Protein AF-A0A5J4SJ81-F1 (afdb_monomer_lite)

Radius of gyration: 16.08 Å; chains: 1; bounding box: 30×43×36 Å

Secondary structure (DSSP, 8-state):
-------HHHHS-TTGGGS---HHHHHHHHHHHHHHHHH--TTS-HHHHHHHHHHHHHHHH-

Sequence (62 aa):
MSSNKKSAKQALNPAFLKQKPERKEIELFKKEFITLFNRINLKESEEFHKNLIKDFLNSIYY

pLDDT: mean 90.35, std 10.72, range [41.72, 97.94]

Structure (mmCIF, N/CA/C/O backbone):
data_AF-A0A5J4SJ81-F1
#
_entry.id   AF-A0A5J4SJ81-F1
#
loop_
_atom_site.group_PDB
_atom_site.id
_atom_site.type_symbol
_atom_site.label_atom_id
_atom_site.label_alt_id
_atom_site.label_comp_id
_atom_site.label_asym_id
_atom_site.label_entity_id
_atom_site.label_seq_id
_atom_site.pdbx_PDB_ins_code
_atom_site.Cartn_x
_atom_site.Cartn_y
_atom_site.Cartn_z
_atom_site.occupancy
_atom_site.B_iso_or_equiv
_atom_site.auth_seq_id
_atom_site.auth_comp_id
_atom_site.auth_asym_id
_atom_site.auth_atom_id
_atom_site.pdbx_PDB_model_num
ATOM 1 N N . MET A 1 1 ? 4.063 -31.170 11.736 1.00 41.72 1 MET A N 1
ATOM 2 C CA . MET A 1 1 ? 4.488 -29.755 11.650 1.00 41.72 1 MET A CA 1
ATOM 3 C C . MET A 1 1 ? 3.252 -28.875 11.777 1.00 41.72 1 MET A C 1
ATOM 5 O O . MET A 1 1 ? 2.329 -29.056 10.998 1.00 41.72 1 MET A O 1
ATOM 9 N N . SER A 1 2 ? 3.182 -28.010 12.792 1.00 50.97 2 SER A N 1
ATOM 10 C CA . SER A 1 2 ? 2.015 -27.148 13.046 1.00 50.97 2 SER A CA 1
ATOM 11 C C . SER A 1 2 ? 2.013 -25.955 12.083 1.00 50.97 2 SER A C 1
ATOM 13 O O . SER A 1 2 ? 2.948 -25.155 12.081 1.00 50.97 2 SER A O 1
ATOM 15 N N . SER A 1 3 ? 0.989 -25.848 11.234 1.00 63.34 3 SER A N 1
ATOM 16 C CA . SER A 1 3 ? 0.791 -24.705 10.342 1.00 63.34 3 SER A CA 1
ATOM 17 C C . SER A 1 3 ? 0.376 -23.484 11.163 1.00 63.34 3 SER A C 1
ATOM 19 O O . SER A 1 3 ? -0.741 -23.419 11.670 1.00 63.34 3 SER A O 1
ATOM 21 N N . ASN A 1 4 ? 1.266 -22.498 11.275 1.00 71.25 4 ASN A N 1
ATOM 22 C CA . ASN A 1 4 ? 1.022 -21.227 11.963 1.00 71.25 4 ASN A CA 1
ATOM 23 C C . ASN A 1 4 ? 0.074 -20.332 11.131 1.00 71.25 4 ASN A C 1
ATOM 25 O O . ASN A 1 4 ? 0.470 -19.324 10.547 1.00 71.25 4 ASN A O 1
ATOM 29 N N . LYS A 1 5 ? -1.188 -20.752 10.996 1.00 79.75 5 LYS A N 1
ATOM 30 C CA . LYS A 1 5 ? -2.190 -20.104 10.146 1.00 79.75 5 LYS A CA 1
ATOM 31 C C . LYS A 1 5 ? -2.862 -18.973 10.928 1.00 79.75 5 LYS A C 1
ATOM 33 O O . LYS A 1 5 ? -3.809 -19.198 11.675 1.00 79.75 5 LYS A O 1
ATOM 38 N N . LYS A 1 6 ? -2.351 -17.750 10.779 1.00 82.44 6 LYS A N 1
ATOM 39 C CA . LYS A 1 6 ? -2.974 -16.547 11.349 1.00 82.44 6 LYS A CA 1
ATOM 40 C C . LYS A 1 6 ? -4.140 -16.106 10.467 1.00 82.44 6 LYS A C 1
ATOM 42 O O . LYS A 1 6 ? -3.993 -15.994 9.252 1.00 82.44 6 LYS A O 1
ATOM 47 N N . SER A 1 7 ? -5.295 -15.837 11.072 1.00 86.25 7 SER A N 1
ATOM 48 C CA . SER A 1 7 ? -6.375 -15.115 10.389 1.00 86.25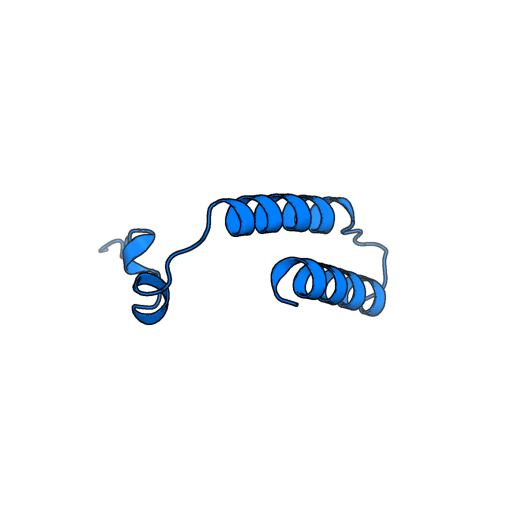 7 SER A CA 1
ATOM 49 C C . SER A 1 7 ? -5.945 -13.676 10.082 1.00 86.25 7 SER A C 1
ATOM 51 O O . SER A 1 7 ? -5.065 -13.132 10.752 1.00 86.25 7 SER A O 1
ATOM 53 N N . ALA A 1 8 ? -6.598 -13.025 9.114 1.00 82.75 8 ALA A N 1
ATOM 54 C CA . ALA A 1 8 ? -6.299 -11.636 8.751 1.00 82.75 8 ALA A CA 1
ATOM 55 C C . ALA A 1 8 ? -6.312 -10.695 9.972 1.00 82.75 8 ALA A C 1
ATOM 57 O O . ALA A 1 8 ? -5.426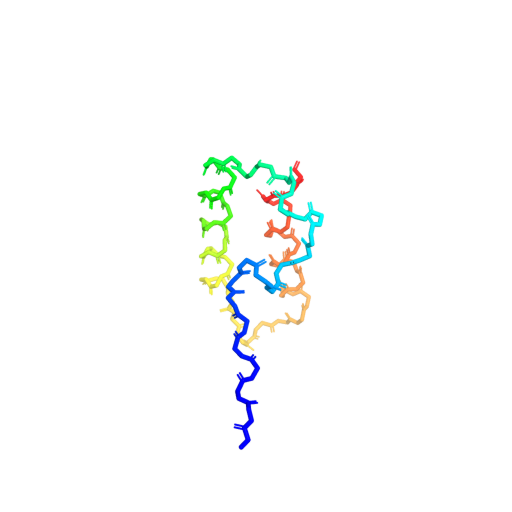 -9.861 10.129 1.00 82.75 8 ALA A O 1
ATOM 58 N N . LYS A 1 9 ? -7.253 -10.897 10.903 1.00 84.38 9 LYS A N 1
ATOM 59 C CA . LYS A 1 9 ? -7.349 -10.110 12.141 1.00 84.38 9 LYS A CA 1
ATOM 60 C C . LYS A 1 9 ? -6.184 -10.360 13.106 1.00 84.38 9 LYS A C 1
ATOM 62 O O . LYS A 1 9 ? -5.749 -9.434 13.776 1.00 84.38 9 LYS A O 1
ATOM 67 N N . GLN A 1 10 ? -5.676 -11.592 13.172 1.00 87.88 10 GLN A N 1
ATOM 68 C CA . GLN A 1 10 ? -4.539 -11.971 14.025 1.00 87.88 10 GLN A CA 1
ATOM 69 C C . GLN A 1 10 ? -3.181 -11.547 13.447 1.00 87.88 10 GLN A C 1
ATOM 71 O O . GLN A 1 10 ? -2.192 -11.510 14.175 1.00 87.88 10 GLN A O 1
ATOM 76 N N . ALA A 1 11 ? -3.112 -11.282 12.141 1.00 88.19 11 ALA A N 1
ATOM 77 C CA . ALA A 1 11 ? -1.906 -10.793 11.481 1.00 88.19 11 ALA A CA 1
ATOM 78 C C . ALA A 1 11 ? -1.725 -9.269 11.617 1.00 88.19 11 ALA A C 1
ATOM 80 O O . ALA A 1 11 ? -0.611 -8.775 11.463 1.00 88.19 11 ALA A O 1
ATOM 81 N N . LEU A 1 12 ? -2.799 -8.529 11.916 1.00 86.50 12 LEU A N 1
ATOM 82 C CA . LEU A 1 12 ? -2.761 -7.079 12.093 1.00 86.50 12 LEU A CA 1
ATOM 83 C C . LEU A 1 12 ? -2.177 -6.688 13.455 1.00 86.50 12 LEU A C 1
ATOM 85 O O . LEU A 1 12 ? -2.467 -7.309 14.478 1.00 86.50 12 LEU A O 1
ATOM 89 N N . ASN A 1 13 ? -1.399 -5.603 13.479 1.00 90.44 13 ASN A N 1
ATOM 90 C CA . ASN A 1 13 ? -0.995 -4.967 14.732 1.00 90.44 13 ASN A CA 1
ATOM 91 C C . ASN A 1 13 ? -2.261 -4.509 15.495 1.00 90.44 13 ASN A C 1
ATOM 93 O O . ASN A 1 13 ? -3.122 -3.863 14.887 1.00 90.44 13 ASN A O 1
ATOM 97 N N . PRO A 1 14 ? -2.381 -4.792 16.809 1.00 89.38 14 PRO A N 1
ATOM 98 C CA . PRO A 1 14 ? -3.527 -4.377 17.618 1.00 89.38 14 PRO A CA 1
ATOM 99 C C . PRO A 1 14 ? -3.882 -2.886 17.533 1.00 89.38 14 PRO A C 1
ATOM 101 O O . PRO A 1 14 ? -5.049 -2.539 17.702 1.00 89.38 14 PRO A O 1
ATOM 104 N N . ALA A 1 15 ? -2.916 -2.005 17.252 1.00 89.56 15 ALA A N 1
ATOM 105 C CA . ALA A 1 15 ? -3.168 -0.579 17.041 1.00 89.56 15 ALA A CA 1
ATOM 106 C C . ALA A 1 15 ? -4.136 -0.322 15.869 1.00 89.56 15 ALA A C 1
ATOM 108 O O . ALA A 1 15 ? -5.047 0.494 15.998 1.00 89.56 15 ALA A O 1
ATOM 109 N N . PHE A 1 16 ? -4.020 -1.079 14.773 1.00 84.94 16 PHE A N 1
ATOM 110 C CA . PHE A 1 16 ? -4.883 -0.927 13.596 1.00 84.94 16 PHE A CA 1
ATOM 111 C C . PHE A 1 16 ? -6.298 -1.467 13.810 1.00 84.94 16 PHE A C 1
ATOM 113 O O . PHE A 1 16 ? -7.218 -1.052 13.116 1.00 84.94 16 PHE A O 1
ATOM 120 N N . LEU A 1 17 ? -6.511 -2.345 14.796 1.00 86.50 17 LEU A N 1
ATOM 121 C CA . LEU A 1 17 ? -7.858 -2.811 15.151 1.00 86.50 17 LEU A CA 1
ATOM 122 C C . LEU A 1 17 ? -8.699 -1.716 15.825 1.00 86.50 17 LEU A C 1
ATOM 124 O O . LEU A 1 17 ? -9.920 -1.840 15.880 1.00 86.50 17 LEU A O 1
ATOM 128 N N . LYS A 1 18 ? -8.049 -0.674 16.362 1.00 87.12 18 LYS A N 1
ATOM 129 C CA . LYS A 1 18 ? -8.706 0.464 17.021 1.00 87.12 18 LYS A CA 1
ATOM 130 C C . LYS A 1 18 ? -9.066 1.584 16.045 1.00 87.12 18 LYS A C 1
ATOM 132 O O . LYS A 1 18 ? -9.879 2.437 16.386 1.00 87.12 18 LYS A O 1
ATOM 137 N N . GLN A 1 19 ? -8.471 1.592 14.855 1.00 85.56 19 GLN A N 1
ATOM 138 C CA . GLN A 1 19 ? -8.780 2.569 13.822 1.00 85.56 19 GLN A CA 1
ATOM 139 C C . GLN A 1 19 ? -10.011 2.099 13.049 1.00 85.56 19 GLN A C 1
ATOM 141 O O . GLN A 1 19 ? -10.060 0.964 12.577 1.00 85.56 19 GLN A O 1
ATOM 146 N N . LYS A 1 20 ? -11.025 2.959 12.935 1.00 85.25 20 LYS A N 1
ATOM 147 C CA . LYS A 1 20 ? -12.213 2.674 12.129 1.00 85.25 20 LYS A CA 1
ATOM 148 C C . LYS A 1 20 ? -11.932 3.118 10.689 1.00 85.25 20 LYS A C 1
ATOM 150 O O . LYS A 1 20 ? -11.883 4.323 10.472 1.00 85.25 20 LYS A O 1
ATOM 155 N N . PRO A 1 21 ? -11.761 2.199 9.723 1.00 84.00 21 PRO A N 1
ATOM 156 C CA . PRO A 1 21 ? -11.606 2.594 8.331 1.00 84.00 21 PRO A CA 1
ATOM 157 C C . PRO A 1 21 ? -12.948 3.084 7.781 1.00 84.00 21 PRO A C 1
ATOM 159 O O . PRO A 1 21 ? -13.981 2.424 7.954 1.00 84.00 21 PRO A O 1
ATOM 162 N N . GLU A 1 22 ? -12.948 4.224 7.100 1.00 92.00 22 GLU A N 1
ATOM 163 C CA . GLU A 1 22 ? -14.134 4.700 6.404 1.00 92.00 22 GLU A CA 1
ATOM 164 C C . GLU A 1 22 ? -14.299 3.986 5.062 1.00 92.00 22 GLU A C 1
ATOM 166 O O . GLU A 1 22 ? -13.337 3.674 4.358 1.00 92.00 22 GLU A O 1
ATOM 171 N N . ARG A 1 23 ? -15.553 3.750 4.648 1.00 92.25 23 ARG A N 1
ATOM 172 C CA . ARG A 1 23 ? -15.812 3.098 3.356 1.00 92.25 23 ARG A CA 1
ATOM 173 C C . ARG A 1 23 ? -15.206 3.890 2.194 1.00 92.25 23 ARG A C 1
ATOM 175 O O . ARG A 1 23 ? -14.680 3.283 1.268 1.00 92.25 23 ARG A O 1
ATOM 182 N N . LYS A 1 24 ? -15.249 5.222 2.274 1.00 93.81 24 LYS A N 1
ATOM 183 C CA . LYS A 1 24 ? -14.634 6.140 1.308 1.00 93.81 24 LYS A CA 1
ATOM 184 C C . LYS A 1 24 ? -13.133 5.887 1.162 1.00 93.81 24 LYS A C 1
ATOM 186 O O . LYS A 1 24 ? -12.655 5.778 0.040 1.00 93.81 24 LYS A O 1
ATOM 191 N N . GLU A 1 25 ? -12.415 5.771 2.275 1.00 92.56 25 GLU A N 1
ATOM 192 C CA . GLU A 1 25 ? -10.965 5.545 2.286 1.00 92.56 25 GLU A CA 1
ATOM 193 C C . GLU A 1 25 ? -10.613 4.191 1.665 1.00 92.56 25 GLU A C 1
ATOM 195 O O . GLU A 1 25 ? -9.684 4.094 0.870 1.00 92.56 25 GLU A O 1
ATOM 200 N N . ILE A 1 26 ? -11.405 3.151 1.955 1.00 92.81 26 ILE A N 1
ATOM 201 C CA . ILE A 1 26 ? -11.219 1.821 1.361 1.00 92.81 26 ILE A CA 1
ATOM 202 C C . ILE A 1 26 ? -11.401 1.864 -0.162 1.00 92.81 26 ILE A C 1
ATOM 204 O O . ILE A 1 26 ? -10.621 1.253 -0.893 1.00 92.81 26 ILE A O 1
ATOM 208 N N . GLU A 1 27 ? -12.434 2.548 -0.658 1.00 96.12 27 GLU A N 1
ATOM 209 C CA . GLU A 1 27 ? -12.676 2.645 -2.102 1.00 96.12 27 GLU A CA 1
ATOM 210 C C . GLU A 1 27 ? -11.628 3.520 -2.806 1.00 96.12 27 GLU A C 1
ATOM 212 O O . GLU A 1 27 ? -11.169 3.158 -3.890 1.00 96.12 27 GLU A O 1
ATOM 217 N N . LEU A 1 28 ? -11.180 4.608 -2.170 1.00 95.88 28 LEU A N 1
ATOM 218 C CA . LEU A 1 28 ? -10.072 5.427 -2.663 1.00 95.88 28 LEU A CA 1
ATOM 219 C C . LEU A 1 28 ? -8.782 4.606 -2.759 1.00 95.88 28 LEU A C 1
ATOM 221 O O . LEU A 1 28 ? -8.170 4.561 -3.823 1.00 95.88 28 LEU A O 1
ATOM 225 N N . PHE A 1 29 ? -8.420 3.884 -1.694 1.00 95.81 29 PHE A N 1
ATOM 226 C CA . PHE A 1 29 ? -7.250 3.011 -1.687 1.00 95.81 29 PHE A CA 1
ATOM 227 C C . PHE A 1 29 ? -7.294 2.004 -2.839 1.00 95.81 29 PHE A C 1
ATOM 229 O O . PHE A 1 29 ? -6.328 1.884 -3.585 1.00 95.81 29 PHE A O 1
ATOM 236 N N . LYS A 1 30 ? -8.423 1.305 -3.030 1.00 96.56 30 LYS A N 1
ATOM 237 C CA . LYS A 1 30 ? -8.579 0.336 -4.129 1.00 96.56 30 LYS A CA 1
ATOM 238 C C . LYS A 1 30 ? -8.386 0.983 -5.495 1.00 96.56 30 LYS A C 1
ATOM 240 O O . LYS A 1 30 ? -7.675 0.426 -6.328 1.00 96.56 30 LYS A O 1
ATOM 245 N N . LYS A 1 31 ? -9.026 2.133 -5.721 1.00 97.88 31 LYS A N 1
ATOM 246 C CA . LYS A 1 31 ? -8.940 2.874 -6.981 1.00 97.88 31 LYS A CA 1
ATOM 247 C C . LYS A 1 31 ? -7.492 3.242 -7.292 1.00 97.88 31 LYS A C 1
ATOM 249 O O . LYS A 1 31 ? -7.000 2.902 -8.363 1.00 97.88 31 LYS A O 1
ATOM 254 N N . GLU A 1 32 ? -6.806 3.883 -6.350 1.00 97.94 32 GLU A N 1
ATOM 255 C CA . GLU A 1 32 ? -5.430 4.341 -6.557 1.00 97.94 32 GLU A CA 1
ATOM 256 C C . GLU A 1 32 ? -4.438 3.178 -6.647 1.00 97.94 32 GLU A C 1
ATOM 258 O O . GLU A 1 32 ? -3.481 3.234 -7.415 1.00 97.94 32 GLU A O 1
ATOM 263 N N . PHE A 1 33 ? -4.701 2.072 -5.948 1.00 97.50 33 PHE A N 1
ATOM 26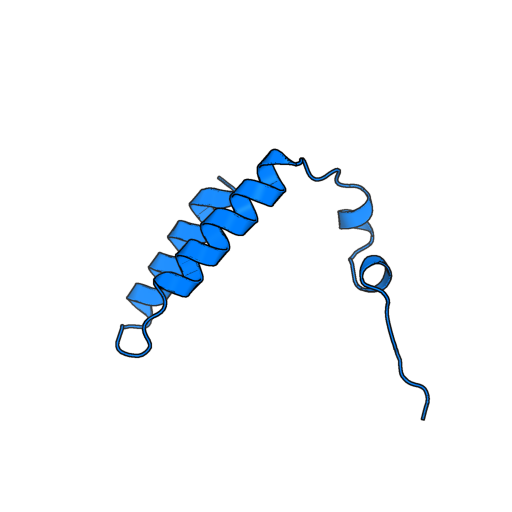4 C CA . PHE A 1 33 ? -3.877 0.871 -6.038 1.00 97.50 33 PHE A CA 1
ATOM 265 C C . PHE A 1 33 ? -3.988 0.220 -7.420 1.00 97.50 33 PHE A C 1
ATOM 267 O O . PHE A 1 33 ? -2.974 -0.109 -8.027 1.00 97.50 33 PHE A O 1
ATOM 274 N N . ILE A 1 34 ? -5.199 0.098 -7.974 1.00 97.88 34 ILE A N 1
ATOM 275 C CA . ILE A 1 34 ? -5.392 -0.384 -9.352 1.00 97.88 34 ILE A CA 1
ATOM 276 C C . ILE A 1 34 ? -4.673 0.538 -10.349 1.00 97.88 34 ILE A C 1
ATOM 278 O O . ILE A 1 34 ? -3.979 0.053 -11.243 1.00 97.88 34 ILE A O 1
ATOM 282 N N . THR A 1 35 ? -4.783 1.860 -10.174 1.00 97.44 35 THR A N 1
ATOM 283 C CA . THR A 1 35 ? -4.070 2.842 -11.005 1.00 97.44 35 THR A CA 1
ATOM 284 C C . THR A 1 35 ? -2.556 2.651 -10.944 1.00 97.44 35 THR A C 1
ATOM 286 O O . THR A 1 35 ? -1.908 2.660 -11.990 1.00 97.44 35 THR A O 1
ATOM 289 N N . LEU A 1 36 ? -1.988 2.438 -9.752 1.00 97.38 36 LEU A N 1
ATOM 290 C CA . LEU A 1 36 ? -0.564 2.154 -9.579 1.00 97.38 36 LEU A CA 1
ATOM 291 C C . LEU A 1 36 ? -0.147 0.935 -10.410 1.00 97.38 36 LEU A C 1
ATOM 293 O O . LEU A 1 36 ? 0.769 1.049 -11.221 1.00 97.38 36 LEU A O 1
ATOM 297 N N . PHE A 1 37 ? -0.845 -0.199 -10.276 1.00 96.44 37 PHE A N 1
ATOM 298 C CA . PHE A 1 37 ? -0.517 -1.421 -11.023 1.00 96.44 37 PHE A CA 1
ATOM 299 C C . PHE A 1 37 ? -0.632 -1.252 -12.535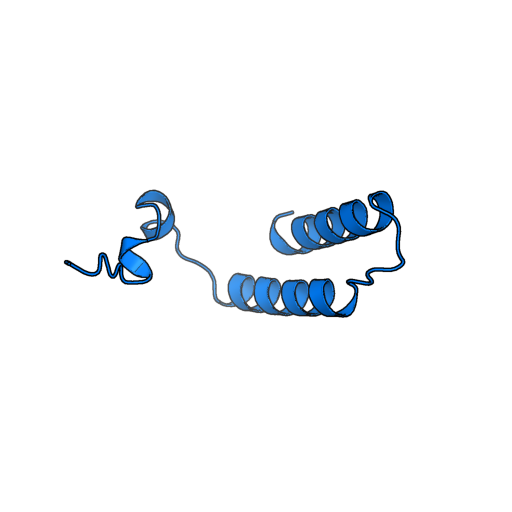 1.00 96.44 37 PHE A C 1
ATOM 301 O O . PHE A 1 37 ? 0.221 -1.750 -13.265 1.00 96.44 37 PHE A O 1
ATOM 308 N N . ASN A 1 38 ? -1.630 -0.506 -13.007 1.00 97.44 38 ASN A N 1
ATOM 309 C CA . ASN A 1 38 ? -1.786 -0.216 -14.431 1.00 97.44 38 ASN A CA 1
ATOM 310 C C . ASN A 1 38 ? -0.644 0.646 -14.996 1.00 97.44 38 ASN A C 1
ATOM 312 O O . ASN A 1 38 ? -0.400 0.616 -16.199 1.00 97.44 38 ASN A O 1
ATOM 316 N N . ARG A 1 39 ? 0.046 1.422 -14.149 1.00 96.88 39 ARG A N 1
ATOM 317 C CA . ARG A 1 39 ? 1.165 2.292 -14.545 1.00 96.88 39 ARG A CA 1
ATOM 318 C C . ARG A 1 39 ? 2.537 1.627 -14.399 1.00 96.88 39 ARG A C 1
ATOM 320 O O . ARG A 1 39 ? 3.512 2.172 -14.914 1.00 96.88 39 ARG A O 1
ATOM 327 N N . ILE A 1 40 ? 2.647 0.482 -13.715 1.00 95.62 40 ILE A N 1
ATOM 328 C CA . ILE A 1 40 ? 3.927 -0.225 -13.564 1.00 95.62 40 ILE A CA 1
ATOM 329 C C . ILE A 1 40 ? 4.412 -0.707 -14.934 1.00 95.62 40 ILE A C 1
ATOM 331 O O . ILE A 1 40 ? 3.728 -1.443 -15.642 1.00 95.62 40 ILE A O 1
ATOM 335 N N . ASN A 1 41 ? 5.642 -0.331 -15.277 1.00 94.88 41 ASN A N 1
ATOM 336 C CA . ASN A 1 41 ? 6.311 -0.741 -16.503 1.00 94.88 41 ASN A CA 1
ATOM 337 C C . ASN A 1 41 ? 7.766 -1.111 -16.195 1.00 94.88 41 ASN A C 1
ATOM 339 O O . ASN A 1 41 ? 8.530 -0.277 -15.717 1.00 94.88 41 ASN A O 1
ATOM 343 N N . LEU A 1 42 ? 8.158 -2.352 -16.492 1.00 93.88 42 LEU A N 1
ATOM 344 C CA . LEU A 1 42 ? 9.492 -2.889 -16.188 1.00 93.88 42 LEU A CA 1
ATOM 345 C C . LEU A 1 42 ? 10.628 -2.249 -17.000 1.00 93.88 42 LEU A C 1
ATOM 347 O O . LEU A 1 42 ? 11.790 -2.433 -16.658 1.00 93.88 42 LEU A O 1
ATOM 351 N N . LYS A 1 43 ? 10.309 -1.535 -18.085 1.00 97.38 43 LYS A N 1
ATOM 352 C CA . LYS A 1 43 ? 11.301 -0.846 -18.925 1.00 97.38 43 LYS A CA 1
ATOM 353 C C . LYS A 1 43 ? 11.651 0.557 -18.423 1.00 97.38 43 LYS A C 1
ATOM 355 O O . LYS A 1 43 ? 12.564 1.172 -18.963 1.00 97.38 43 LYS A O 1
ATOM 360 N N . GLU A 1 44 ? 10.907 1.066 -17.448 1.00 97.50 44 GLU A N 1
ATOM 361 C CA . GLU A 1 44 ? 11.105 2.406 -16.900 1.00 97.50 44 GLU A CA 1
ATOM 362 C C . GLU A 1 44 ? 12.212 2.440 -15.843 1.00 97.50 44 GLU A C 1
ATOM 364 O O . GLU A 1 44 ? 12.639 1.409 -15.319 1.00 97.50 44 GLU A O 1
ATOM 369 N N . SER A 1 45 ? 12.675 3.648 -15.528 1.00 97.75 45 SER A N 1
ATOM 370 C CA . SER A 1 45 ? 13.729 3.868 -14.538 1.00 97.75 45 SER A CA 1
ATOM 371 C C . SER A 1 45 ? 13.240 3.689 -13.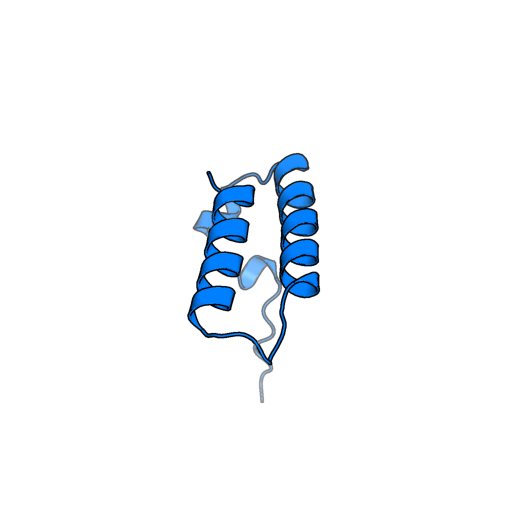097 1.00 97.75 45 SER A C 1
ATOM 373 O O . SER A 1 45 ? 12.058 3.841 -12.788 1.00 97.75 45 SER A O 1
ATOM 375 N N . GLU A 1 46 ? 14.183 3.462 -12.180 1.00 97.44 46 GLU A N 1
ATOM 376 C CA . GLU A 1 46 ? 13.906 3.455 -10.738 1.00 97.44 46 GLU A CA 1
ATOM 377 C C . GLU A 1 46 ? 13.225 4.758 -10.283 1.00 97.44 46 GLU A C 1
ATOM 379 O O . GLU A 1 46 ? 12.291 4.732 -9.483 1.00 97.44 46 GLU A O 1
ATOM 384 N N . GLU A 1 47 ? 13.657 5.902 -10.821 1.00 97.31 47 GLU A N 1
ATOM 385 C CA . GLU A 1 47 ? 13.089 7.211 -10.490 1.00 97.31 47 GLU A CA 1
ATOM 386 C C . GLU A 1 47 ? 11.630 7.331 -10.946 1.00 97.31 47 GLU A C 1
ATOM 388 O O . GLU A 1 47 ? 10.787 7.865 -10.225 1.00 97.31 47 GLU A O 1
ATOM 393 N N . PHE A 1 48 ? 11.287 6.778 -12.110 1.00 97.88 48 PHE A N 1
ATOM 394 C CA . PHE A 1 48 ? 9.896 6.706 -12.545 1.00 97.88 48 PHE A CA 1
ATOM 395 C C . PHE A 1 48 ? 9.045 5.905 -11.548 1.00 97.88 48 PHE A C 1
ATOM 397 O O . PHE A 1 48 ? 7.987 6.373 -11.123 1.00 97.88 48 PHE A O 1
ATOM 404 N N . HIS A 1 49 ? 9.518 4.736 -11.102 1.00 97.19 49 HIS A N 1
ATOM 405 C CA . HIS A 1 49 ? 8.785 3.927 -10.120 1.00 97.19 49 HIS A CA 1
ATOM 406 C C . HIS A 1 49 ? 8.691 4.606 -8.749 1.00 97.19 49 HIS A C 1
ATOM 408 O O . HIS A 1 49 ? 7.640 4.526 -8.115 1.00 97.19 49 HIS A O 1
ATOM 414 N N . LYS A 1 50 ? 9.724 5.334 -8.303 1.00 97.06 50 LYS A N 1
ATOM 415 C CA . LYS A 1 50 ? 9.654 6.159 -7.081 1.00 97.06 50 LYS A CA 1
ATOM 416 C C . LYS A 1 50 ? 8.546 7.199 -7.169 1.00 97.06 50 LYS A C 1
ATOM 418 O O . LYS A 1 50 ? 7.780 7.357 -6.219 1.00 97.06 50 LYS A O 1
ATOM 423 N N . ASN A 1 51 ? 8.431 7.864 -8.315 1.00 97.44 51 ASN A N 1
ATOM 424 C CA . ASN A 1 51 ? 7.377 8.843 -8.542 1.00 97.44 51 ASN A CA 1
ATOM 425 C C . ASN A 1 51 ? 5.985 8.195 -8.560 1.00 97.44 51 ASN A C 1
ATOM 427 O O . ASN A 1 51 ? 5.074 8.742 -7.950 1.00 97.44 51 ASN A O 1
ATOM 431 N N . LEU A 1 52 ? 5.824 6.990 -9.120 1.00 97.38 52 LEU A N 1
ATOM 432 C CA . LEU A 1 52 ? 4.557 6.250 -9.016 1.00 97.38 52 LEU A CA 1
ATOM 433 C C . LEU A 1 52 ? 4.154 5.956 -7.564 1.00 97.38 52 LEU A C 1
ATOM 435 O O . LEU A 1 52 ? 2.987 6.113 -7.203 1.00 97.38 52 LEU A O 1
ATOM 439 N N . ILE A 1 53 ? 5.106 5.541 -6.724 1.00 96.38 53 ILE A N 1
ATOM 440 C CA . ILE A 1 53 ? 4.840 5.285 -5.303 1.00 96.38 53 ILE A CA 1
ATOM 441 C C . ILE A 1 53 ? 4.503 6.588 -4.572 1.00 96.38 53 ILE A C 1
ATOM 443 O O . ILE A 1 53 ? 3.567 6.615 -3.774 1.00 96.38 53 ILE A O 1
ATOM 447 N N . LYS A 1 54 ? 5.221 7.676 -4.865 1.00 96.94 54 LYS A N 1
A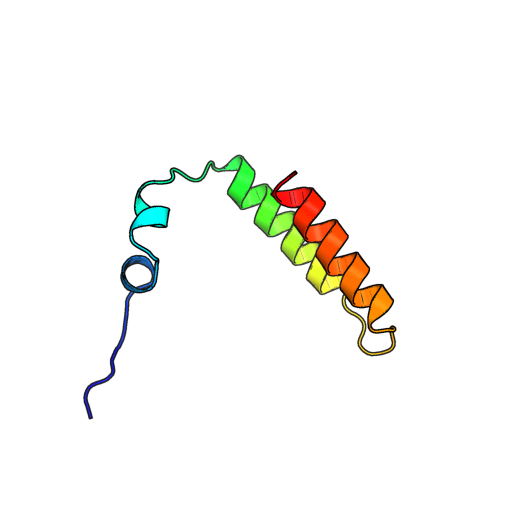TOM 448 C CA . LYS A 1 54 ? 4.941 9.004 -4.307 1.00 96.94 54 LYS A CA 1
ATOM 449 C C . LYS A 1 54 ? 3.536 9.488 -4.676 1.00 96.94 54 LYS A C 1
ATOM 451 O O . LYS A 1 54 ? 2.800 9.904 -3.786 1.00 96.94 54 LYS A O 1
ATOM 456 N N . ASP A 1 55 ? 3.152 9.387 -5.947 1.00 96.56 55 ASP A N 1
ATOM 457 C CA . ASP A 1 55 ? 1.814 9.743 -6.436 1.00 96.56 55 ASP A CA 1
ATOM 458 C C . ASP A 1 55 ? 0.727 8.939 -5.712 1.00 96.56 55 ASP A C 1
ATOM 460 O O . ASP A 1 55 ? -0.265 9.502 -5.243 1.00 96.56 55 ASP A O 1
ATOM 464 N N . PHE A 1 56 ? 0.931 7.624 -5.587 1.00 97.44 56 PHE A N 1
ATOM 465 C CA . PHE A 1 56 ? 0.003 6.733 -4.900 1.00 97.44 56 PHE A CA 1
ATOM 466 C C . PHE A 1 56 ? -0.181 7.140 -3.436 1.00 97.44 56 PHE A C 1
ATOM 468 O O . PHE A 1 56 ? -1.312 7.356 -3.011 1.00 97.44 56 PHE A O 1
ATOM 475 N N . LEU A 1 57 ? 0.915 7.299 -2.684 1.00 96.44 57 LEU A N 1
ATOM 476 C CA . LEU A 1 57 ? 0.877 7.665 -1.264 1.00 96.44 57 LEU A CA 1
ATOM 477 C C . LEU A 1 57 ? 0.237 9.037 -1.037 1.00 96.44 57 LEU A C 1
ATOM 479 O O . LEU A 1 57 ? -0.576 9.179 -0.126 1.00 96.44 57 LEU A O 1
ATOM 483 N N . ASN A 1 58 ? 0.552 10.015 -1.889 1.00 95.94 58 ASN A N 1
ATOM 484 C CA . ASN A 1 58 ? -0.081 11.331 -1.850 1.00 95.94 58 ASN A CA 1
ATOM 485 C C . ASN A 1 58 ? -1.589 11.243 -2.069 1.00 95.94 58 ASN A C 1
ATOM 487 O O . ASN A 1 58 ? -2.331 11.961 -1.423 1.00 95.94 58 ASN A O 1
ATOM 491 N N . SER A 1 59 ? -2.052 10.342 -2.933 1.00 94.25 59 SER A N 1
ATOM 492 C CA . SER A 1 59 ? -3.475 10.229 -3.263 1.00 94.25 59 SER A CA 1
ATOM 493 C C . SER A 1 59 ? -4.315 9.551 -2.174 1.00 94.25 59 SER A C 1
ATOM 495 O O . SER A 1 59 ? -5.535 9.701 -2.177 1.00 94.25 59 SER A O 1
ATOM 497 N N . ILE A 1 60 ? -3.696 8.776 -1.273 1.00 93.94 60 ILE A N 1
ATOM 498 C CA . ILE A 1 60 ? -4.414 7.985 -0.256 1.00 93.94 60 ILE A CA 1
ATOM 499 C C . ILE A 1 60 ? -4.199 8.462 1.188 1.00 93.94 60 ILE A C 1
ATOM 501 O O . ILE A 1 60 ? -4.991 8.083 2.049 1.00 93.94 60 ILE A O 1
ATOM 505 N N . TYR A 1 61 ? -3.150 9.243 1.471 1.00 85.88 61 TYR A N 1
ATOM 506 C CA . TYR A 1 61 ? -2.787 9.649 2.839 1.00 85.88 61 TYR A CA 1
ATOM 507 C C . TYR A 1 61 ? -2.684 11.160 3.066 1.00 85.88 61 TYR A C 1
ATOM 509 O O . TYR A 1 61 ? -2.724 11.574 4.226 1.00 85.88 61 TYR A O 1
ATOM 517 N N . TYR A 1 62 ? -2.536 11.962 2.010 1.00 76.50 62 TYR A N 1
ATOM 518 C CA . TYR A 1 62 ? -2.333 13.412 2.089 1.00 76.50 62 TYR A CA 1
ATOM 519 C C . TYR A 1 62 ? -3.471 14.164 1.395 1.00 76.50 62 TYR A C 1
ATOM 521 O O . TYR A 1 62 ? -3.757 15.295 1.845 1.00 76.50 62 TYR A O 1
#

InterPro domains:
  IPR055573 Domain of unknown function DUF7149 [PF23653] (7-62)

Foldseek 3Di:
DDDPDDDPVRPDDVVVVPDDDDPVLVVQLVVLVVVLVVPDDPVDDPVSNVVSVVVSCVSRPD

Organism: NCBI:txid433724